Protein AF-E4ND07-F1 (afdb_monomer_lite)

Radius of gyration: 33.07 Å; chains: 1; bounding box: 70×29×107 Å

pLDDT: mean 72.27, std 13.24, range [38.12, 96.62]

InterPro domains:
  IPR053842 Mobilization protein NikA-like [PF21983] (24-100)

Organism: Kitasatospora setae (strain ATCC 33774 / DSM 43861 / JCM 3304 / KCC A-0304 / NBRC 14216 / KM-6054) (NCBI:txid452652)

Structure (mmCIF, N/CA/C/O backbone):
data_AF-E4ND07-F1
#
_entry.id   AF-E4ND07-F1
#
loop_
_atom_site.group_PDB
_atom_site.id
_atom_site.type_symbol
_atom_site.label_atom_id
_atom_site.label_alt_id
_atom_site.label_comp_id
_atom_site.label_asym_id
_atom_site.label_entity_id
_atom_site.label_seq_id
_atom_site.pdbx_PDB_ins_code
_atom_site.Cartn_x
_atom_site.Cartn_y
_atom_site.Cartn_z
_atom_site.occupancy
_atom_site.B_iso_or_equiv
_atom_site.auth_seq_id
_atom_site.auth_comp_id
_atom_site.auth_asym_id
_atom_site.auth_atom_id
_atom_site.pdbx_PDB_model_num
ATOM 1 N N . MET A 1 1 ? 18.228 -0.053 -67.750 1.00 49.38 1 MET A N 1
ATOM 2 C CA . MET A 1 1 ? 18.232 -0.307 -66.294 1.00 49.38 1 MET A CA 1
ATOM 3 C C . MET A 1 1 ? 19.691 -0.466 -65.857 1.00 49.38 1 MET A C 1
ATOM 5 O O . MET A 1 1 ? 20.204 -1.567 -65.859 1.00 49.38 1 MET A O 1
ATOM 9 N N . ARG A 1 2 ? 20.550 0.559 -65.937 1.00 48.88 2 ARG A N 1
ATOM 10 C CA . ARG A 1 2 ? 20.706 1.829 -65.188 1.00 48.88 2 ARG A CA 1
ATOM 11 C C . ARG A 1 2 ? 21.209 1.635 -63.746 1.00 48.88 2 ARG A C 1
ATOM 13 O O . ARG A 1 2 ? 20.445 1.739 -62.806 1.00 48.88 2 ARG A O 1
ATOM 20 N N . ALA A 1 3 ? 22.516 1.363 -63.655 1.00 51.31 3 ALA A N 1
ATOM 21 C CA . ALA A 1 3 ? 23.553 1.658 -62.644 1.00 51.31 3 ALA A CA 1
ATOM 22 C C . ALA A 1 3 ? 23.215 1.978 -61.165 1.00 51.31 3 ALA A C 1
ATOM 24 O O . ALA A 1 3 ? 24.025 1.664 -60.293 1.00 51.31 3 ALA A O 1
ATOM 25 N N . THR A 1 4 ? 22.079 2.592 -60.846 1.00 54.50 4 THR A N 1
ATOM 26 C CA . THR A 1 4 ? 21.691 2.997 -59.487 1.00 54.50 4 THR A CA 1
ATOM 27 C C . THR A 1 4 ? 21.342 1.811 -58.586 1.00 54.50 4 THR A C 1
ATOM 29 O O . THR A 1 4 ? 21.680 1.833 -57.404 1.00 54.50 4 THR A O 1
ATOM 32 N N . GLU A 1 5 ? 20.765 0.737 -59.131 1.00 52.94 5 GLU A N 1
ATOM 33 C CA . GLU A 1 5 ? 20.447 -0.483 -58.364 1.00 52.94 5 GLU A CA 1
ATOM 34 C C . GLU A 1 5 ? 21.709 -1.247 -57.925 1.00 52.94 5 GLU A C 1
ATOM 36 O O . GLU A 1 5 ? 21.806 -1.713 -56.790 1.00 52.94 5 GLU A O 1
ATOM 41 N N . ILE A 1 6 ? 22.738 -1.285 -58.778 1.00 54.84 6 ILE A N 1
ATOM 42 C CA . ILE A 1 6 ? 24.031 -1.921 -58.466 1.00 54.84 6 ILE A CA 1
ATOM 43 C C . ILE A 1 6 ? 24.805 -1.103 -57.416 1.00 54.84 6 ILE A C 1
ATOM 45 O O . ILE A 1 6 ? 25.513 -1.663 -56.575 1.00 54.84 6 ILE A O 1
ATOM 49 N N . ALA A 1 7 ? 24.660 0.227 -57.426 1.00 54.62 7 ALA A N 1
ATOM 50 C CA . ALA A 1 7 ? 25.298 1.108 -56.450 1.00 54.62 7 ALA A CA 1
ATOM 51 C C . ALA A 1 7 ? 24.708 0.948 -55.035 1.00 54.62 7 ALA A C 1
ATOM 53 O O . ALA A 1 7 ? 25.454 1.001 -54.053 1.00 54.62 7 ALA A O 1
ATOM 54 N N . ALA A 1 8 ? 23.400 0.690 -54.921 1.00 56.03 8 ALA A N 1
ATOM 55 C CA . ALA A 1 8 ? 22.744 0.424 -53.641 1.00 56.03 8 ALA A CA 1
ATOM 56 C C . ALA A 1 8 ? 23.228 -0.893 -53.001 1.00 56.03 8 ALA A C 1
ATOM 58 O O . ALA A 1 8 ? 23.481 -0.931 -51.797 1.00 56.03 8 ALA A O 1
ATOM 59 N N . LEU A 1 9 ? 23.473 -1.930 -53.812 1.00 57.38 9 LEU A N 1
ATOM 60 C CA . LEU A 1 9 ? 24.013 -3.226 -53.369 1.00 57.38 9 LEU A CA 1
ATOM 61 C C . LEU A 1 9 ? 25.477 -3.163 -52.888 1.00 57.38 9 LEU A C 1
ATOM 63 O O . LEU A 1 9 ? 25.943 -4.069 -52.200 1.00 57.38 9 LEU A O 1
ATOM 67 N N . ARG A 1 10 ? 26.221 -2.100 -53.224 1.00 57.44 10 ARG A N 1
ATOM 68 C CA . ARG A 1 10 ? 27.650 -1.940 -52.889 1.00 57.44 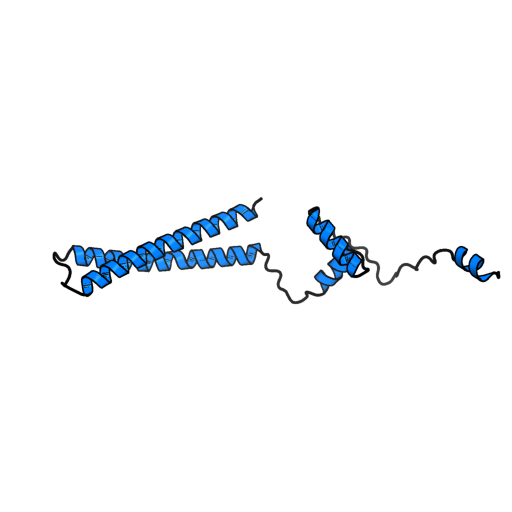10 ARG A CA 1
ATOM 69 C C . ARG A 1 10 ? 27.938 -0.991 -51.731 1.00 57.44 10 ARG A C 1
ATOM 71 O O . ARG A 1 10 ? 29.110 -0.812 -51.382 1.00 57.44 10 ARG A O 1
ATOM 78 N N . ARG A 1 11 ? 26.925 -0.374 -51.112 1.00 58.94 11 ARG A N 1
ATOM 79 C CA . ARG A 1 11 ? 27.158 0.530 -49.979 1.00 58.94 11 ARG A CA 1
ATOM 80 C C . ARG A 1 11 ? 27.559 -0.290 -48.754 1.00 58.94 11 ARG A C 1
ATOM 82 O O . ARG A 1 11 ? 26.719 -0.711 -47.965 1.00 58.94 11 ARG A O 1
ATOM 89 N N . LYS A 1 12 ? 28.869 -0.516 -48.606 1.00 63.28 12 LYS A N 1
ATOM 90 C CA . LYS A 1 12 ? 29.458 -1.128 -47.411 1.00 63.28 12 LYS A CA 1
ATOM 91 C C . LYS A 1 12 ? 28.889 -0.421 -46.175 1.00 63.28 12 LYS A C 1
ATOM 93 O O . LYS A 1 12 ? 28.888 0.816 -46.158 1.00 63.28 12 LYS A O 1
ATOM 98 N N . PRO A 1 13 ? 28.416 -1.159 -45.156 1.00 65.81 13 PRO A N 1
ATOM 99 C CA . PRO A 1 13 ? 27.946 -0.561 -43.917 1.00 65.81 13 PRO A CA 1
ATOM 100 C C . PRO A 1 13 ? 29.022 0.387 -43.381 1.00 65.81 13 PRO A C 1
ATOM 102 O O . PRO A 1 13 ? 30.126 -0.041 -43.038 1.00 65.81 13 PRO A O 1
ATOM 105 N N . LYS A 1 14 ? 28.741 1.697 -43.360 1.00 69.50 14 LYS A N 1
ATOM 106 C CA . LYS A 1 14 ? 29.674 2.677 -42.801 1.00 69.50 14 LYS A CA 1
ATOM 107 C C . LYS A 1 14 ? 29.689 2.454 -41.297 1.00 69.50 14 LYS A C 1
ATOM 109 O O . LYS A 1 14 ? 28.730 2.795 -40.605 1.00 69.50 14 LYS A O 1
ATOM 114 N N . ARG A 1 15 ? 30.766 1.847 -40.799 1.00 62.56 15 ARG A N 1
ATOM 115 C CA . ARG A 1 15 ? 30.990 1.661 -39.367 1.00 62.56 15 ARG A CA 1
ATOM 116 C C . ARG A 1 15 ? 30.959 3.046 -38.722 1.00 62.56 15 ARG A C 1
ATOM 118 O O . ARG A 1 15 ? 31.786 3.895 -39.050 1.00 62.56 15 ARG A O 1
ATOM 125 N N . ARG A 1 16 ? 29.958 3.305 -37.875 1.00 71.06 16 ARG A N 1
ATOM 126 C CA . ARG A 1 16 ? 29.892 4.555 -37.113 1.00 71.06 16 ARG A CA 1
ATOM 127 C C . ARG A 1 16 ? 31.155 4.628 -36.261 1.00 71.06 16 ARG A C 1
ATOM 129 O O . ARG A 1 16 ? 31.494 3.653 -35.588 1.00 71.06 16 ARG A O 1
ATOM 136 N N . GLN A 1 17 ? 31.874 5.742 -36.352 1.00 69.88 17 GLN A N 1
ATOM 137 C CA . GLN A 1 17 ? 33.026 5.986 -35.498 1.00 69.88 17 GLN A CA 1
ATOM 138 C C . GLN A 1 17 ? 32.534 5.979 -34.051 1.00 69.88 17 GLN A C 1
ATOM 140 O O . GLN A 1 17 ? 31.498 6.571 -33.744 1.00 69.88 17 GLN A O 1
ATOM 145 N N . ARG A 1 18 ? 33.217 5.222 -33.192 1.00 70.06 18 ARG A N 1
ATOM 146 C CA . ARG A 1 18 ? 32.873 5.155 -31.773 1.00 70.06 18 ARG A CA 1
ATOM 147 C C . ARG A 1 18 ? 33.082 6.547 -31.186 1.00 70.06 18 ARG A C 1
ATOM 149 O O . ARG A 1 18 ? 34.146 7.126 -31.389 1.00 70.06 18 ARG A O 1
ATOM 156 N N . ASP A 1 19 ? 32.071 7.060 -30.495 1.00 76.81 19 ASP A N 1
ATOM 157 C CA . ASP A 1 19 ? 32.174 8.337 -29.799 1.00 76.81 19 ASP A CA 1
ATOM 158 C C . ASP A 1 19 ? 33.193 8.187 -28.661 1.00 76.81 19 ASP A C 1
ATOM 160 O O . ASP A 1 19 ? 32.956 7.467 -27.688 1.00 76.81 19 ASP A O 1
ATOM 164 N N . ALA A 1 20 ? 34.369 8.786 -28.850 1.00 70.38 20 ALA A N 1
ATOM 165 C CA . ALA A 1 20 ? 35.460 8.736 -27.887 1.00 70.38 20 ALA A CA 1
ATOM 166 C C . ALA A 1 20 ? 35.180 9.620 -26.662 1.00 70.38 20 ALA A C 1
ATOM 168 O O . ALA A 1 20 ? 35.730 9.351 -25.598 1.00 70.38 20 ALA A O 1
ATOM 169 N N . ALA A 1 21 ? 34.307 10.627 -26.796 1.00 72.25 21 ALA A N 1
ATOM 170 C CA . ALA A 1 21 ? 33.925 11.509 -25.699 1.00 72.25 21 ALA A CA 1
ATOM 171 C C . ALA A 1 21 ? 32.872 10.863 -24.778 1.00 72.25 21 ALA A C 1
ATOM 173 O O . ALA A 1 21 ? 32.889 11.101 -23.577 1.00 72.25 21 ALA A O 1
ATOM 174 N N . ASN A 1 22 ? 32.004 9.991 -25.312 1.00 70.69 22 ASN A N 1
ATOM 175 C CA . ASN A 1 22 ? 30.940 9.312 -24.554 1.00 70.69 22 ASN A CA 1
ATOM 176 C C . ASN A 1 22 ? 31.103 7.785 -24.527 1.00 70.69 22 ASN A C 1
ATOM 178 O O . ASN A 1 22 ? 30.233 7.015 -24.956 1.00 70.69 22 ASN A O 1
ATOM 182 N N . LEU A 1 23 ? 32.235 7.319 -24.003 1.00 76.38 23 LEU A N 1
ATOM 183 C CA . LEU A 1 23 ? 32.496 5.893 -23.841 1.00 76.38 23 LEU A CA 1
ATOM 184 C C . LEU A 1 23 ? 31.635 5.290 -22.715 1.00 76.38 23 LEU A C 1
ATOM 186 O O . LEU A 1 23 ? 31.942 5.406 -21.532 1.00 76.38 23 LEU A O 1
ATOM 190 N N . LYS A 1 24 ? 30.568 4.573 -23.089 1.00 77.31 24 LYS A N 1
ATOM 191 C CA . LYS A 1 24 ? 29.738 3.778 -22.163 1.00 77.31 24 LYS A CA 1
ATOM 192 C C . LYS A 1 24 ? 30.466 2.498 -21.729 1.00 77.31 24 LYS A C 1
ATOM 194 O O . LYS A 1 24 ? 30.230 1.432 -22.293 1.00 77.31 24 LYS A O 1
ATOM 199 N N . ASN A 1 25 ? 31.383 2.620 -20.768 1.00 84.81 25 ASN A N 1
ATOM 200 C CA . ASN A 1 25 ? 32.232 1.513 -20.301 1.00 84.81 25 ASN A CA 1
ATOM 201 C C . ASN A 1 25 ? 31.719 0.835 -19.018 1.00 84.81 25 ASN A C 1
ATOM 203 O O . ASN A 1 25 ? 32.098 -0.301 -18.740 1.00 84.81 25 ASN A O 1
ATOM 207 N N . ALA A 1 26 ? 30.855 1.501 -18.248 1.00 83.50 26 ALA A N 1
ATOM 208 C CA . ALA A 1 26 ? 30.230 0.909 -17.070 1.00 83.50 26 ALA A CA 1
ATOM 209 C C . ALA A 1 26 ? 29.153 -0.107 -17.487 1.00 83.50 26 ALA A C 1
ATOM 211 O O . ALA A 1 26 ? 28.303 0.185 -18.333 1.00 83.50 26 ALA A O 1
ATOM 212 N N . LYS A 1 27 ? 29.189 -1.305 -16.892 1.00 87.25 27 LYS A N 1
ATOM 213 C CA . LYS A 1 27 ? 28.232 -2.385 -17.158 1.00 87.25 27 LYS A CA 1
ATOM 214 C C . LYS A 1 27 ? 27.358 -2.621 -15.931 1.00 87.25 27 LYS A C 1
ATOM 216 O O . LYS A 1 27 ? 27.869 -2.946 -14.867 1.00 87.25 27 LYS A O 1
ATOM 221 N N . ILE A 1 28 ? 26.045 -2.549 -16.124 1.00 85.94 28 ILE A N 1
ATOM 222 C CA . ILE A 1 28 ? 25.033 -2.925 -15.132 1.00 85.94 28 ILE A CA 1
ATOM 223 C C . ILE A 1 28 ? 24.321 -4.174 -15.657 1.00 85.94 28 ILE A C 1
ATOM 225 O O . ILE A 1 28 ? 23.965 -4.232 -16.835 1.00 85.94 28 ILE A O 1
ATOM 229 N N . THR A 1 29 ? 24.159 -5.195 -14.813 1.00 89.69 29 THR A N 1
ATOM 230 C CA . THR A 1 29 ? 23.495 -6.458 -15.178 1.00 89.69 29 THR A CA 1
ATOM 231 C C . THR A 1 29 ? 22.304 -6.684 -14.258 1.00 89.69 29 THR A C 1
ATOM 233 O O . THR A 1 29 ? 22.445 -6.567 -13.048 1.00 89.69 29 THR A O 1
ATOM 236 N N . VAL A 1 30 ? 21.152 -7.028 -14.833 1.00 88.44 30 VAL A N 1
ATOM 237 C CA . VAL A 1 30 ? 19.903 -7.319 -14.114 1.00 88.44 30 VAL A CA 1
ATOM 238 C C . VAL A 1 30 ? 19.305 -8.599 -14.695 1.00 88.44 30 VAL A C 1
ATOM 240 O O . VAL A 1 30 ? 19.487 -8.881 -15.884 1.00 88.44 30 VAL A O 1
ATOM 243 N N . ARG A 1 31 ? 18.630 -9.392 -13.859 1.00 91.81 31 ARG A N 1
ATOM 244 C CA . ARG A 1 31 ? 17.888 -10.586 -14.277 1.00 91.81 31 ARG A CA 1
ATOM 245 C C . ARG A 1 31 ? 16.394 -10.290 -14.235 1.00 91.81 31 ARG A C 1
ATOM 247 O O . ARG A 1 31 ? 15.937 -9.624 -13.319 1.00 91.81 31 ARG A O 1
ATOM 254 N N . PHE A 1 32 ? 15.682 -10.810 -15.224 1.00 91.81 32 PHE A N 1
ATOM 255 C CA . PHE A 1 32 ? 14.234 -10.708 -15.357 1.00 91.81 32 PHE A CA 1
ATOM 256 C C . PHE A 1 32 ? 13.668 -12.111 -15.501 1.00 91.81 32 PHE A C 1
ATOM 258 O O . PHE A 1 32 ? 14.349 -13.001 -16.032 1.00 91.81 32 PHE A O 1
ATOM 265 N N . ASN A 1 33 ? 12.431 -12.301 -15.064 1.00 93.75 33 ASN A N 1
ATOM 266 C CA . ASN A 1 33 ? 11.705 -13.517 -15.398 1.00 93.75 33 ASN A CA 1
ATOM 267 C C . ASN A 1 33 ? 11.341 -13.529 -16.912 1.00 93.75 33 ASN A C 1
ATOM 269 O O . ASN A 1 33 ? 11.530 -12.525 -17.616 1.00 93.75 33 ASN A O 1
ATOM 273 N N . PRO A 1 34 ? 10.884 -14.668 -17.465 1.00 93.12 34 PRO A N 1
ATOM 274 C CA . PRO A 1 34 ? 10.601 -14.785 -18.896 1.00 93.12 34 PRO A CA 1
ATOM 275 C C . PRO A 1 34 ? 9.543 -13.794 -19.400 1.00 93.12 34 PRO A C 1
ATOM 277 O O . PRO A 1 34 ? 9.715 -13.228 -20.485 1.00 93.12 34 PRO A O 1
ATOM 280 N N . ASP A 1 35 ? 8.505 -13.551 -18.601 1.00 92.00 35 ASP A N 1
ATOM 281 C CA . ASP A 1 35 ? 7.368 -12.701 -18.960 1.00 92.00 35 ASP A CA 1
ATOM 282 C C . ASP A 1 35 ? 7.762 -11.220 -18.973 1.00 92.00 35 ASP A C 1
ATOM 284 O O . ASP A 1 35 ? 7.540 -10.519 -19.961 1.00 92.00 35 ASP A O 1
ATOM 288 N N . GLU A 1 36 ? 8.473 -10.756 -17.945 1.00 91.38 36 GLU A N 1
ATOM 289 C CA . GLU A 1 36 ? 9.068 -9.418 -17.878 1.00 91.38 36 GLU A CA 1
ATOM 290 C C . GLU A 1 36 ? 10.016 -9.176 -19.051 1.00 91.38 36 GLU A C 1
ATOM 292 O O . GLU A 1 36 ? 10.006 -8.112 -19.677 1.00 91.38 36 GLU A O 1
ATOM 297 N N . ALA A 1 37 ? 10.833 -10.175 -19.390 1.00 92.94 37 ALA A N 1
ATOM 298 C CA . ALA A 1 37 ? 11.745 -10.073 -20.515 1.00 92.94 37 ALA A CA 1
ATOM 299 C C . ALA A 1 37 ? 10.992 -9.998 -21.856 1.00 92.94 37 ALA A C 1
ATOM 301 O O . ALA A 1 37 ? 11.451 -9.313 -22.775 1.00 92.94 37 ALA A O 1
ATOM 302 N N . ALA A 1 38 ? 9.865 -10.697 -22.009 1.00 94.88 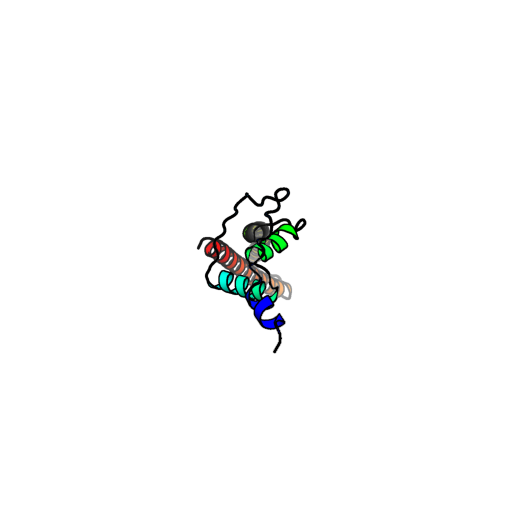38 ALA A N 1
ATOM 303 C CA . ALA A 1 38 ? 9.018 -10.613 -23.199 1.00 94.88 38 ALA A CA 1
ATOM 304 C C . ALA A 1 38 ? 8.347 -9.236 -23.310 1.00 94.88 38 ALA A C 1
ATOM 306 O O . ALA A 1 38 ? 8.400 -8.603 -24.367 1.00 94.88 38 ALA A O 1
ATOM 307 N N . ASP A 1 39 ? 7.814 -8.730 -22.204 1.00 95.19 39 ASP A N 1
ATOM 308 C CA . ASP A 1 39 ? 7.187 -7.416 -22.108 1.00 95.19 39 ASP A CA 1
ATOM 309 C C . ASP A 1 39 ? 8.157 -6.276 -22.423 1.00 95.19 39 ASP A C 1
ATOM 311 O O . ASP A 1 39 ? 7.843 -5.375 -23.207 1.00 95.19 39 ASP A O 1
ATOM 315 N N . LEU A 1 40 ? 9.367 -6.328 -21.863 1.00 94.12 40 LEU A N 1
ATOM 316 C CA . LEU A 1 40 ? 10.416 -5.352 -22.142 1.00 94.12 40 LEU A CA 1
ATOM 317 C C . LEU A 1 40 ? 10.820 -5.359 -23.618 1.00 94.12 40 LEU A C 1
ATOM 319 O O . LEU A 1 40 ? 11.014 -4.292 -24.202 1.00 94.12 40 LEU A O 1
ATOM 323 N N . ARG A 1 41 ? 10.924 -6.540 -24.239 1.00 96.25 41 ARG A N 1
ATOM 324 C CA . ARG A 1 41 ? 11.217 -6.657 -25.676 1.00 96.25 41 ARG A CA 1
ATOM 325 C C . ARG A 1 41 ? 10.086 -6.103 -26.531 1.00 96.25 41 ARG A C 1
ATOM 327 O O . ARG A 1 41 ? 10.377 -5.371 -27.473 1.00 96.25 41 ARG A O 1
ATOM 334 N N . ARG A 1 42 ? 8.829 -6.405 -26.192 1.00 96.62 42 ARG A N 1
ATOM 335 C CA . ARG A 1 42 ? 7.648 -5.884 -26.893 1.00 96.62 42 ARG A CA 1
ATOM 336 C C . ARG A 1 42 ? 7.639 -4.356 -26.875 1.00 96.62 42 ARG A C 1
ATOM 338 O O . ARG A 1 42 ? 7.667 -3.741 -27.935 1.00 96.62 42 ARG A O 1
ATOM 345 N N . ARG A 1 43 ? 7.733 -3.752 -25.686 1.00 93.81 43 ARG A N 1
ATOM 346 C CA . ARG A 1 43 ? 7.749 -2.287 -25.507 1.00 93.81 43 ARG A CA 1
ATOM 347 C C . ARG A 1 43 ? 8.932 -1.622 -26.207 1.00 93.81 43 ARG A C 1
ATOM 349 O O . ARG A 1 43 ? 8.794 -0.564 -26.811 1.00 93.81 43 ARG A O 1
ATOM 356 N N . ALA A 1 44 ? 10.115 -2.230 -26.131 1.00 93.19 44 ALA A N 1
ATOM 357 C CA . ALA A 1 44 ? 11.291 -1.718 -26.828 1.00 93.19 44 ALA A CA 1
ATOM 358 C C . ALA A 1 44 ? 11.106 -1.765 -28.357 1.00 93.19 44 ALA A C 1
ATOM 360 O O . ALA A 1 44 ? 11.484 -0.816 -29.044 1.00 93.19 44 ALA A O 1
ATOM 361 N N . GLY A 1 45 ? 10.470 -2.826 -28.870 1.00 92.31 45 GLY A N 1
ATOM 362 C CA . GLY A 1 45 ? 10.093 -2.971 -30.275 1.00 92.31 45 GLY A CA 1
ATOM 363 C C . GLY A 1 45 ? 9.089 -1.916 -30.739 1.00 92.31 45 GLY A C 1
ATOM 364 O O . GLY A 1 45 ? 9.333 -1.272 -31.754 1.00 92.31 45 GLY A O 1
ATOM 365 N N . GLU A 1 46 ? 8.025 -1.678 -29.967 1.00 92.12 46 GLU A N 1
ATOM 366 C CA . GLU A 1 46 ? 7.028 -0.622 -30.227 1.00 92.12 46 GLU A CA 1
ATOM 367 C C . GLU A 1 46 ? 7.672 0.769 -30.332 1.00 92.12 46 GLU A C 1
ATOM 369 O O . GLU A 1 46 ? 7.282 1.584 -31.163 1.00 92.12 46 GLU A O 1
ATOM 374 N N . LEU A 1 47 ? 8.702 1.027 -29.520 1.00 89.12 47 LEU A N 1
ATOM 375 C CA . LEU A 1 47 ? 9.420 2.301 -29.480 1.00 89.12 47 LEU A CA 1
ATOM 376 C C . LEU A 1 47 ? 10.609 2.380 -30.455 1.00 89.12 47 LEU A C 1
ATOM 378 O O . LEU A 1 47 ? 11.245 3.430 -30.552 1.00 89.12 47 LEU A O 1
ATOM 382 N N . GLY A 1 48 ? 10.952 1.294 -31.156 1.00 91.44 48 GLY A N 1
ATOM 383 C CA . GLY A 1 48 ? 12.104 1.245 -32.065 1.00 91.44 48 GLY A CA 1
ATOM 384 C C . GLY A 1 48 ? 13.463 1.421 -31.369 1.00 91.44 48 GLY A C 1
ATOM 385 O O . GLY A 1 48 ? 14.419 1.914 -31.972 1.00 91.44 48 GLY A O 1
ATOM 386 N N . VAL A 1 49 ? 13.567 1.054 -30.089 1.00 91.19 49 VAL A N 1
ATOM 387 C CA . VAL A 1 49 ? 14.781 1.211 -29.268 1.00 91.19 49 VAL A CA 1
ATOM 388 C C . VAL A 1 49 ? 15.259 -0.136 -28.734 1.00 91.19 49 VAL A C 1
ATOM 390 O O . VAL A 1 49 ? 14.529 -1.119 -28.728 1.00 91.19 49 VAL A O 1
ATOM 393 N N . SER A 1 50 ? 16.505 -0.211 -28.259 1.00 93.56 50 SER A N 1
ATOM 394 C CA . SER A 1 50 ? 16.959 -1.408 -27.545 1.00 93.56 50 SER A CA 1
ATOM 395 C C . SER A 1 50 ? 16.363 -1.465 -26.137 1.00 93.56 50 SER A C 1
ATOM 397 O O . SER A 1 50 ? 16.121 -0.428 -25.516 1.00 93.56 50 SER A O 1
ATOM 399 N N . VAL A 1 51 ? 16.207 -2.676 -25.594 1.00 91.19 51 VAL A N 1
ATOM 400 C CA . VAL A 1 51 ? 15.732 -2.886 -24.214 1.00 91.19 51 VAL A CA 1
ATOM 401 C C . VAL A 1 51 ? 16.591 -2.109 -23.211 1.00 91.19 51 VAL A C 1
ATOM 403 O O . VAL A 1 51 ? 16.064 -1.412 -22.352 1.00 91.19 51 VAL A O 1
ATOM 406 N N . SER A 1 52 ? 17.917 -2.131 -23.368 1.00 90.19 52 SER A N 1
ATOM 407 C CA . SER A 1 52 ? 18.827 -1.365 -22.508 1.00 90.19 52 SER A CA 1
ATOM 408 C C . SER A 1 52 ? 18.609 0.146 -22.611 1.00 90.19 52 SER A C 1
ATOM 410 O O . SER A 1 52 ? 18.714 0.845 -21.610 1.00 90.19 52 SER A O 1
ATOM 412 N N . ALA A 1 53 ? 18.297 0.667 -23.803 1.00 86.94 53 ALA A N 1
ATOM 413 C CA . ALA A 1 53 ? 18.023 2.089 -23.991 1.00 86.94 53 ALA A CA 1
ATOM 414 C C . ALA A 1 53 ? 16.653 2.504 -23.437 1.00 86.94 53 ALA A C 1
ATOM 416 O O . ALA A 1 53 ? 16.509 3.648 -23.017 1.00 86.94 53 ALA A O 1
ATOM 417 N N . LEU A 1 54 ? 15.666 1.603 -23.446 1.00 90.69 54 LEU A N 1
ATOM 418 C CA . LEU A 1 54 ? 14.374 1.803 -22.791 1.00 90.69 54 LEU A CA 1
ATOM 419 C C . LEU A 1 54 ? 14.547 1.880 -21.270 1.00 90.69 54 LEU A C 1
ATOM 421 O O . LEU A 1 54 ? 14.100 2.844 -20.657 1.00 90.69 54 LEU A O 1
ATOM 425 N N . ILE A 1 55 ? 15.238 0.894 -20.688 1.00 90.88 55 ILE A N 1
ATOM 426 C CA . ILE A 1 55 ? 15.500 0.828 -19.244 1.00 90.88 55 ILE A CA 1
ATOM 427 C C . ILE A 1 55 ? 16.285 2.059 -18.796 1.00 90.88 55 ILE A C 1
ATOM 429 O O . ILE A 1 55 ? 15.861 2.737 -17.870 1.00 90.88 55 ILE A O 1
ATOM 433 N N . ALA A 1 56 ? 17.381 2.394 -19.485 1.00 86.94 56 ALA A N 1
ATOM 434 C CA . ALA A 1 56 ? 18.193 3.555 -19.136 1.00 86.94 56 ALA A CA 1
ATOM 435 C C . ALA A 1 56 ? 17.403 4.866 -19.229 1.00 86.94 56 ALA A C 1
ATOM 437 O O . ALA A 1 56 ? 17.547 5.717 -18.365 1.00 86.94 56 ALA A O 1
ATOM 438 N N . ARG A 1 57 ? 16.549 5.033 -20.248 1.00 86.25 57 ARG A N 1
ATOM 439 C CA . ARG A 1 57 ? 15.713 6.235 -20.365 1.00 86.25 57 ARG A CA 1
ATOM 440 C C . ARG A 1 57 ? 14.695 6.354 -19.247 1.00 86.25 57 ARG A C 1
ATOM 442 O O . ARG A 1 57 ? 14.503 7.454 -18.766 1.00 86.25 57 ARG A O 1
ATOM 449 N N . LYS A 1 58 ? 14.048 5.254 -18.856 1.00 85.25 58 LYS A N 1
ATOM 450 C CA . LYS A 1 58 ? 13.102 5.279 -17.737 1.00 85.25 58 LYS A CA 1
ATOM 451 C C . LYS A 1 58 ? 13.812 5.532 -16.409 1.00 85.25 58 LYS A C 1
ATOM 453 O O . LYS A 1 58 ? 13.429 6.438 -15.692 1.00 85.25 58 LYS A O 1
ATOM 458 N N . ALA A 1 59 ? 14.882 4.789 -16.138 1.00 83.44 59 ALA A N 1
ATOM 459 C CA . ALA A 1 59 ? 15.625 4.886 -14.884 1.00 83.44 59 ALA A CA 1
ATOM 460 C C . ALA A 1 59 ? 16.314 6.244 -14.679 1.00 83.44 59 ALA A C 1
ATOM 462 O O . ALA A 1 59 ? 16.510 6.648 -13.545 1.00 83.44 59 ALA A O 1
ATOM 463 N N . LEU A 1 60 ? 16.698 6.931 -15.760 1.00 81.31 60 LEU A N 1
ATOM 464 C CA . LEU A 1 60 ? 17.322 8.258 -15.701 1.00 81.31 60 LEU A CA 1
ATOM 465 C C . LEU A 1 60 ? 16.323 9.409 -15.914 1.00 81.31 60 LEU A C 1
ATOM 467 O O . LEU A 1 60 ? 16.736 10.561 -15.932 1.00 81.31 60 LEU A O 1
ATOM 471 N N . ALA A 1 61 ? 15.042 9.114 -16.158 1.00 75.56 61 ALA A N 1
ATOM 472 C CA . ALA A 1 61 ? 13.990 10.131 -16.237 1.00 75.56 61 ALA A CA 1
ATOM 473 C C . ALA A 1 61 ? 13.306 10.361 -14.880 1.00 75.56 61 ALA A C 1
ATOM 475 O O . ALA A 1 61 ? 12.803 11.455 -14.645 1.00 75.56 61 ALA A O 1
ATOM 476 N N . ASP A 1 62 ? 13.311 9.357 -13.999 1.00 56.97 62 ASP A N 1
ATOM 477 C CA . ASP A 1 62 ? 12.820 9.451 -12.620 1.00 56.97 62 ASP A CA 1
ATOM 478 C C . ASP A 1 62 ? 13.921 9.990 -11.688 1.00 56.97 62 ASP A C 1
ATOM 480 O O . ASP A 1 62 ? 14.494 9.254 -10.890 1.00 56.97 62 ASP A O 1
A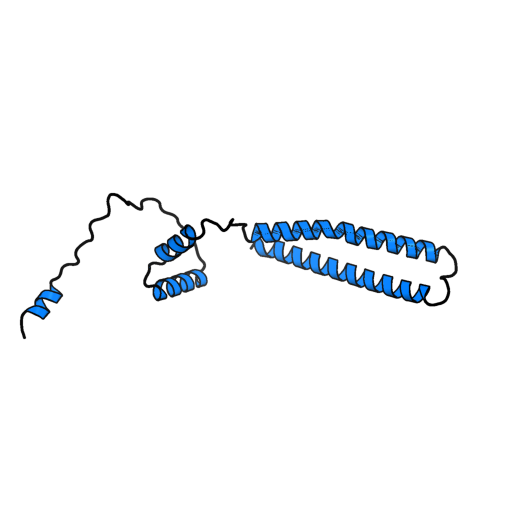TOM 484 N N . GLU A 1 63 ? 14.246 11.281 -11.784 1.00 54.56 63 GLU A N 1
ATOM 485 C CA . GLU A 1 63 ? 15.117 11.942 -10.789 1.00 54.56 63 GLU A CA 1
ATOM 486 C C . GLU A 1 63 ? 14.363 12.283 -9.481 1.00 54.56 63 GLU A C 1
ATOM 488 O O . GLU A 1 63 ? 15.003 12.529 -8.465 1.00 54.56 63 GLU A O 1
ATOM 493 N N . ASP A 1 64 ? 13.022 12.223 -9.458 1.00 51.59 64 ASP A N 1
ATOM 494 C CA . ASP A 1 64 ? 12.208 12.687 -8.315 1.00 51.59 64 ASP A CA 1
ATOM 495 C C . ASP A 1 64 ? 11.421 11.601 -7.562 1.00 51.59 64 ASP A C 1
ATOM 497 O O . ASP A 1 64 ? 10.855 11.870 -6.498 1.00 51.59 64 ASP A O 1
ATOM 501 N N . SER A 1 65 ? 11.363 10.356 -8.043 1.00 48.34 65 SER A N 1
ATOM 502 C CA . SER A 1 65 ? 10.663 9.312 -7.289 1.00 48.34 65 SER A CA 1
ATOM 503 C C . SER A 1 65 ? 11.629 8.659 -6.309 1.00 48.34 65 SER A C 1
ATOM 505 O O . SER A 1 65 ? 12.352 7.721 -6.658 1.00 48.34 65 SER A O 1
ATOM 507 N N . ALA A 1 66 ? 11.626 9.153 -5.069 1.00 46.44 66 ALA A N 1
ATOM 508 C CA . ALA A 1 66 ? 12.143 8.432 -3.916 1.00 46.44 66 ALA A CA 1
ATOM 509 C C . ALA A 1 66 ? 11.690 6.971 -4.030 1.00 46.44 66 ALA A C 1
ATOM 511 O O . ALA A 1 66 ? 10.509 6.658 -3.870 1.00 46.44 66 ALA A O 1
ATOM 512 N N . THR A 1 67 ? 12.620 6.088 -4.399 1.00 49.41 67 THR A N 1
ATOM 513 C CA . THR A 1 67 ? 12.346 4.665 -4.573 1.00 49.41 67 THR A CA 1
ATOM 514 C C . THR A 1 67 ? 12.217 4.075 -3.178 1.00 49.41 67 THR A C 1
ATOM 516 O O . THR A 1 67 ? 13.131 3.442 -2.656 1.00 49.41 67 THR A O 1
ATOM 519 N N . VAL A 1 68 ? 11.086 4.340 -2.528 1.00 49.09 68 VAL A N 1
ATOM 520 C CA . VAL A 1 68 ? 10.645 3.521 -1.413 1.00 49.09 68 VAL A CA 1
ATOM 521 C C . VAL A 1 68 ? 10.395 2.165 -2.049 1.00 49.09 68 VAL A C 1
ATOM 523 O O . VAL A 1 68 ? 9.512 2.034 -2.898 1.00 49.09 68 VAL A O 1
ATOM 526 N N . SER A 1 69 ? 11.244 1.185 -1.727 1.00 51.62 69 SER A N 1
ATOM 527 C CA . SER A 1 69 ? 11.002 -0.206 -2.108 1.00 51.62 69 SER A CA 1
ATOM 528 C C . SER A 1 69 ? 9.533 -0.529 -1.828 1.00 51.62 69 SER A C 1
ATOM 530 O O . SER A 1 69 ? 8.986 -0.058 -0.827 1.00 51.62 69 SER A O 1
ATOM 532 N N . CYS A 1 70 ? 8.888 -1.319 -2.686 1.00 55.66 70 CYS A N 1
ATOM 533 C CA . CYS A 1 70 ? 7.533 -1.805 -2.420 1.00 55.66 70 CYS A CA 1
ATOM 534 C C . CYS A 1 70 ? 7.441 -2.426 -1.008 1.00 55.66 70 CYS A C 1
ATOM 536 O O . CYS A 1 70 ? 6.443 -2.236 -0.315 1.00 55.66 70 CYS A O 1
ATOM 538 N N . ASP A 1 71 ? 8.544 -3.019 -0.539 1.00 60.94 71 ASP A N 1
ATOM 539 C CA . ASP A 1 71 ? 8.699 -3.541 0.820 1.00 60.94 71 ASP A CA 1
ATOM 540 C C . ASP A 1 71 ? 8.701 -2.444 1.892 1.00 60.94 71 ASP A C 1
ATOM 542 O O . ASP A 1 71 ? 8.077 -2.607 2.926 1.00 60.94 71 ASP A O 1
ATOM 546 N N . GLY A 1 72 ? 9.310 -1.281 1.641 1.00 60.78 72 GLY A N 1
ATOM 547 C CA . GLY A 1 72 ? 9.351 -0.181 2.610 1.00 60.78 72 GLY A CA 1
ATOM 548 C C . GLY A 1 72 ? 7.985 0.471 2.848 1.00 60.78 72 GLY A C 1
ATOM 549 O O . GLY A 1 72 ? 7.676 0.853 3.973 1.00 60.78 72 GLY A O 1
ATOM 550 N N . GLN A 1 73 ? 7.141 0.570 1.813 1.00 65.44 73 GLN A N 1
ATOM 551 C CA . GLN A 1 73 ? 5.758 1.04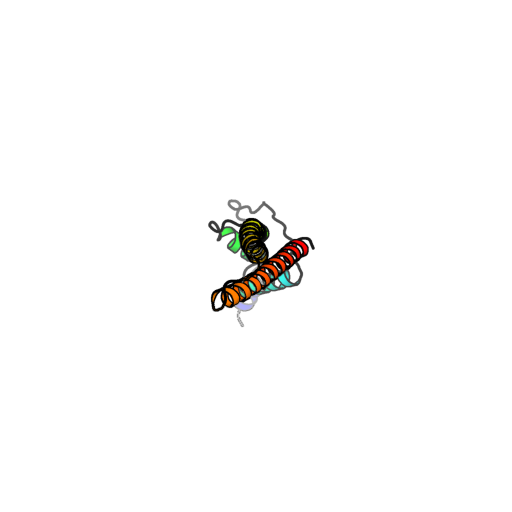2 1.980 1.00 65.44 73 GLN A CA 1
ATOM 552 C C . GLN A 1 73 ? 4.893 -0.004 2.691 1.00 65.44 73 GLN A C 1
ATOM 554 O O . GLN A 1 73 ? 4.045 0.354 3.508 1.00 65.44 73 GLN A O 1
ATOM 559 N N . LEU A 1 74 ? 5.116 -1.288 2.399 1.00 70.50 74 LEU A N 1
ATOM 560 C CA . LEU A 1 74 ? 4.415 -2.389 3.049 1.00 70.50 74 LEU A CA 1
ATOM 561 C C . LEU A 1 74 ? 4.795 -2.502 4.531 1.00 70.50 74 LEU A C 1
ATOM 563 O O . LEU A 1 74 ? 3.907 -2.602 5.374 1.00 70.50 74 LEU A O 1
ATOM 567 N N . ASP A 1 75 ? 6.083 -2.432 4.853 1.00 68.44 75 ASP A N 1
ATOM 568 C CA . ASP A 1 75 ? 6.593 -2.496 6.221 1.00 68.44 75 ASP A CA 1
ATOM 569 C C . ASP A 1 75 ? 6.110 -1.297 7.042 1.00 68.44 75 ASP A C 1
ATOM 571 O O . ASP A 1 75 ? 5.591 -1.485 8.142 1.00 68.44 75 ASP A O 1
ATOM 575 N N . ALA A 1 76 ? 6.150 -0.082 6.481 1.00 73.50 76 ALA A N 1
ATOM 576 C CA . ALA A 1 76 ? 5.604 1.106 7.137 1.00 73.50 76 ALA A CA 1
ATOM 577 C C . ALA A 1 76 ? 4.093 0.980 7.408 1.00 73.50 76 ALA A C 1
ATOM 579 O O . ALA A 1 76 ? 3.628 1.299 8.503 1.00 73.50 76 ALA A O 1
ATOM 580 N N . ALA A 1 77 ? 3.323 0.451 6.450 1.00 68.38 77 ALA A N 1
ATOM 581 C CA . ALA A 1 77 ? 1.895 0.206 6.639 1.00 68.38 77 ALA A CA 1
ATOM 582 C C . ALA A 1 77 ? 1.623 -0.877 7.702 1.00 68.38 77 ALA A C 1
ATOM 584 O O . ALA A 1 77 ? 0.658 -0.775 8.462 1.00 68.38 77 ALA A O 1
ATOM 585 N N . ILE A 1 78 ? 2.467 -1.911 7.791 1.00 76.75 78 ILE A N 1
ATOM 586 C CA . ILE A 1 78 ? 2.377 -2.951 8.826 1.00 76.75 78 ILE A CA 1
ATOM 587 C C . ILE A 1 78 ? 2.716 -2.379 10.207 1.00 76.75 78 ILE A C 1
ATOM 589 O O . ILE A 1 78 ? 2.039 -2.718 11.180 1.00 76.75 78 ILE A O 1
ATOM 593 N N . GLU A 1 79 ? 3.725 -1.515 10.308 1.00 77.44 79 GLU A N 1
ATOM 594 C CA . GLU A 1 79 ? 4.097 -0.844 11.555 1.00 77.44 79 GLU A CA 1
ATOM 595 C C . GLU A 1 79 ? 2.995 0.101 12.043 1.00 77.44 79 GLU A C 1
ATOM 597 O O . GLU A 1 79 ? 2.598 0.029 13.210 1.00 77.44 79 GLU A O 1
ATOM 602 N N . GLU A 1 80 ? 2.433 0.924 11.155 1.00 75.56 80 GLU A N 1
ATOM 603 C CA . GLU A 1 80 ? 1.315 1.817 11.479 1.00 75.56 80 GLU A CA 1
ATOM 604 C C . GLU A 1 80 ? 0.097 1.020 11.971 1.00 75.56 80 GLU A C 1
ATOM 606 O O . GLU A 1 80 ? -0.514 1.326 12.999 1.00 75.56 80 GLU A O 1
ATOM 611 N N . LEU A 1 81 ? -0.207 -0.088 11.300 1.00 75.56 81 LEU A N 1
ATOM 612 C CA . LEU A 1 81 ? -1.282 -0.985 11.693 1.00 75.56 81 LEU A CA 1
ATOM 613 C C . LEU A 1 81 ? -1.015 -1.670 13.047 1.00 75.56 81 LEU A C 1
ATOM 615 O O . LEU A 1 81 ? -1.916 -1.795 13.884 1.00 75.56 81 LEU A O 1
ATOM 619 N N . ALA A 1 82 ? 0.224 -2.099 13.292 1.00 75.62 82 ALA A N 1
ATOM 620 C CA . ALA A 1 82 ? 0.633 -2.668 14.571 1.00 75.62 82 ALA A CA 1
ATOM 621 C C . ALA A 1 82 ? 0.525 -1.640 15.709 1.00 75.62 82 ALA A C 1
ATOM 623 O O . ALA A 1 82 ? 0.158 -2.016 16.825 1.00 75.62 82 ALA A O 1
ATOM 624 N N . ALA A 1 83 ? 0.764 -0.356 15.424 1.00 77.44 83 ALA A N 1
ATOM 625 C CA . ALA A 1 83 ? 0.621 0.744 16.374 1.00 77.44 83 ALA A CA 1
ATOM 626 C C . ALA A 1 83 ? -0.847 1.063 16.726 1.00 77.44 83 ALA A C 1
ATOM 628 O O . ALA A 1 83 ? -1.137 1.462 17.858 1.00 77.44 83 ALA A O 1
ATOM 629 N N . LEU A 1 84 ? -1.797 0.831 15.812 1.00 74.00 84 LEU A N 1
ATOM 630 C CA . LEU A 1 84 ? -3.234 1.020 16.069 1.00 74.00 84 LEU A CA 1
ATOM 631 C C . LEU A 1 84 ? -3.853 -0.116 16.903 1.00 74.00 84 LEU A C 1
ATOM 633 O O . LEU A 1 84 ? -4.779 0.108 17.691 1.00 74.00 84 LEU A O 1
ATOM 637 N N . ARG A 1 85 ? -3.320 -1.339 16.801 1.00 76.12 85 ARG A N 1
ATOM 638 C CA . ARG A 1 85 ? -3.806 -2.525 17.534 1.00 76.12 85 ARG A CA 1
ATOM 639 C C . ARG A 1 85 ? -3.915 -2.338 19.064 1.00 76.12 85 ARG A C 1
ATOM 641 O O . ARG A 1 85 ? -4.958 -2.698 19.623 1.00 76.12 85 ARG A O 1
ATOM 648 N N . PRO A 1 86 ? -2.918 -1.784 19.786 1.00 72.81 86 PRO A N 1
ATOM 649 C CA . PRO A 1 86 ? -3.036 -1.553 21.226 1.00 72.81 86 PRO A CA 1
ATOM 650 C C . PRO A 1 86 ? -4.093 -0.500 21.588 1.00 72.81 86 PRO A C 1
ATOM 652 O O . PRO A 1 86 ? -4.721 -0.639 22.639 1.00 72.81 86 PRO A O 1
ATOM 655 N N . GLN A 1 87 ? -4.347 0.495 20.730 1.00 72.88 87 GLN A N 1
ATOM 656 C CA . GLN A 1 87 ? -5.377 1.516 20.972 1.00 72.88 87 GLN A CA 1
ATOM 657 C C . GLN A 1 87 ? -6.772 0.880 20.981 1.00 72.88 87 GLN A C 1
ATOM 659 O O . GLN A 1 87 ? -7.545 1.052 21.926 1.00 72.88 87 GLN A O 1
ATOM 664 N N . VAL A 1 88 ? -7.050 0.031 19.990 1.00 70.88 88 VAL A N 1
ATOM 665 C CA . VAL A 1 88 ? -8.305 -0.728 19.906 1.00 70.88 88 VAL A CA 1
ATOM 666 C C . VAL A 1 88 ? -8.445 -1.712 21.073 1.00 70.88 88 VAL A C 1
ATOM 668 O O . VAL A 1 88 ? -9.517 -1.846 21.668 1.00 70.88 88 VAL A O 1
ATOM 671 N N . ALA A 1 89 ? -7.353 -2.370 21.470 1.00 72.00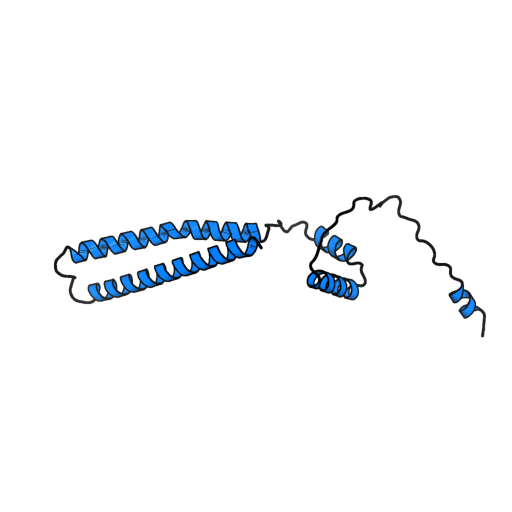 89 ALA A N 1
ATOM 672 C CA . ALA A 1 89 ? -7.354 -3.240 22.643 1.00 72.00 89 ALA A CA 1
ATOM 673 C C . ALA A 1 89 ? -7.614 -2.473 23.955 1.00 72.00 89 ALA A C 1
ATOM 675 O O . ALA A 1 89 ? -8.201 -3.039 24.881 1.00 72.00 89 ALA A O 1
ATOM 676 N N . GLY A 1 90 ? -7.186 -1.211 24.047 1.00 71.75 90 GLY A N 1
ATOM 677 C CA . GLY A 1 90 ? -7.482 -0.311 25.163 1.00 71.75 90 GLY A CA 1
ATOM 678 C C . GLY A 1 90 ? -8.971 0.018 25.256 1.00 71.75 90 GLY A C 1
ATOM 679 O O . GLY A 1 90 ? -9.571 -0.159 26.315 1.00 71.75 90 GLY A O 1
ATOM 680 N N . ILE A 1 91 ? -9.594 0.373 24.128 1.00 73.50 91 ILE A N 1
ATOM 681 C CA . ILE A 1 91 ? -11.046 0.611 24.040 1.00 73.50 91 ILE A CA 1
ATOM 682 C C . ILE A 1 91 ? -11.821 -0.633 24.498 1.00 73.50 91 ILE A C 1
ATOM 684 O O . ILE A 1 91 ? -12.711 -0.542 25.344 1.00 73.50 91 ILE A O 1
ATOM 688 N N . GLY A 1 92 ? -11.428 -1.818 24.019 1.00 69.75 92 GLY A N 1
ATOM 689 C CA . GLY A 1 92 ? -12.067 -3.071 24.421 1.00 69.75 92 GLY A CA 1
ATOM 690 C C . GLY A 1 92 ? -11.927 -3.392 25.911 1.00 69.75 92 GLY A C 1
ATOM 691 O O . GLY A 1 92 ? -12.859 -3.923 26.512 1.00 69.75 92 GLY A O 1
ATOM 692 N N . ARG A 1 93 ? -10.791 -3.053 26.536 1.00 74.19 93 ARG A N 1
ATOM 693 C CA . ARG A 1 93 ? -10.604 -3.221 27.987 1.00 74.19 93 ARG A CA 1
ATOM 694 C C . ARG A 1 93 ? -11.509 -2.295 28.790 1.00 74.19 93 ARG A C 1
ATOM 696 O O . ARG A 1 93 ? -12.127 -2.771 29.737 1.00 74.19 93 ARG A O 1
ATOM 703 N N . ASN A 1 94 ? -11.624 -1.029 28.395 1.00 72.31 94 ASN A N 1
ATOM 704 C CA . ASN A 1 94 ? -12.487 -0.062 29.076 1.00 72.31 94 ASN A CA 1
ATOM 705 C C . ASN A 1 94 ? -13.956 -0.492 29.020 1.00 72.31 94 ASN A C 1
ATOM 707 O O . ASN A 1 94 ? -14.638 -0.492 30.039 1.00 72.31 94 ASN A O 1
ATOM 711 N N . ILE A 1 95 ? -14.421 -0.956 27.859 1.00 68.94 95 ILE A N 1
ATOM 712 C CA . ILE A 1 95 ? -15.790 -1.465 27.706 1.00 68.94 95 ILE A CA 1
ATOM 713 C C . ILE A 1 95 ? -16.001 -2.726 28.549 1.00 68.94 95 ILE A C 1
ATOM 715 O O . ILE A 1 95 ? -16.994 -2.828 29.261 1.00 68.94 95 ILE A O 1
ATOM 719 N N . ASN A 1 96 ? -15.056 -3.670 28.535 1.00 72.75 96 ASN A N 1
ATOM 720 C CA . ASN A 1 96 ? -15.160 -4.877 29.356 1.00 72.75 96 ASN A CA 1
ATOM 721 C C . ASN A 1 96 ? -15.146 -4.566 30.865 1.00 72.75 96 ASN A C 1
ATOM 723 O O . ASN A 1 96 ? -15.697 -5.322 31.665 1.00 72.75 96 ASN A O 1
ATOM 727 N N . GLN A 1 97 ? -14.518 -3.458 31.263 1.00 68.44 97 GLN A N 1
ATOM 728 C CA . GLN A 1 97 ? -14.578 -2.969 32.633 1.00 68.44 97 GLN A CA 1
ATOM 729 C C . GLN A 1 97 ? -15.974 -2.439 32.967 1.00 68.44 97 GLN A C 1
ATOM 731 O O . GLN A 1 97 ? -16.559 -2.913 33.931 1.00 68.44 97 GLN A O 1
ATOM 736 N N . ILE A 1 98 ? -16.552 -1.594 32.107 1.00 67.31 98 ILE A N 1
ATOM 737 C CA . ILE A 1 98 ? -17.929 -1.097 32.262 1.00 67.31 98 ILE A CA 1
ATOM 738 C C . ILE A 1 98 ? -18.923 -2.261 32.346 1.00 67.31 98 ILE A C 1
ATOM 740 O O . ILE A 1 98 ? -19.778 -2.288 33.222 1.00 67.31 98 ILE A O 1
ATOM 744 N N . VAL A 1 99 ? -18.781 -3.268 31.481 1.00 68.56 99 VAL A N 1
ATOM 745 C CA . VAL A 1 99 ? -19.629 -4.467 31.510 1.00 68.56 99 VAL A CA 1
ATOM 746 C C . VAL A 1 99 ? -19.483 -5.218 32.833 1.00 68.56 99 VAL A C 1
ATOM 748 O O . VAL A 1 99 ? -20.486 -5.667 33.380 1.00 68.56 99 VAL A O 1
ATOM 751 N N . ARG A 1 100 ? -18.264 -5.373 33.363 1.00 64.94 100 ARG A N 1
ATOM 752 C CA . ARG A 1 100 ? -18.052 -6.025 34.665 1.00 64.94 100 ARG A CA 1
ATOM 753 C C . ARG A 1 100 ? -18.617 -5.225 35.828 1.00 64.94 100 ARG A C 1
ATOM 755 O O . ARG A 1 100 ? -19.154 -5.837 36.744 1.00 64.94 100 ARG A O 1
ATOM 762 N N . ASP A 1 101 ? -18.501 -3.906 35.788 1.00 64.50 101 ASP A N 1
ATOM 763 C CA . ASP A 1 101 ? -19.022 -3.030 36.833 1.00 64.50 101 ASP A CA 1
ATOM 764 C C . ASP A 1 101 ? -20.561 -3.062 36.826 1.00 64.50 101 ASP A C 1
ATOM 766 O O . ASP A 1 101 ? -21.175 -3.269 37.867 1.00 64.50 101 ASP A O 1
ATOM 770 N N . VAL A 1 102 ? -21.186 -3.055 35.643 1.00 61.91 102 VAL A N 1
ATOM 771 C CA . VAL A 1 102 ? -22.642 -3.232 35.486 1.00 61.91 102 VAL A CA 1
ATOM 772 C C . VAL A 1 102 ? -23.114 -4.634 35.880 1.00 61.91 102 VAL A C 1
ATOM 774 O O . VAL A 1 102 ? -24.206 -4.766 36.408 1.00 61.91 102 VAL A O 1
ATOM 777 N N . HIS A 1 103 ? -22.330 -5.693 35.651 1.00 63.53 103 HIS A N 1
ATOM 778 C CA . HIS A 1 103 ? -22.678 -7.035 36.143 1.00 63.53 103 HIS A CA 1
ATOM 779 C C . HIS A 1 103 ? -22.478 -7.192 37.659 1.00 63.53 103 HIS A C 1
ATOM 781 O O . HIS A 1 103 ? -23.040 -8.116 38.247 1.00 63.53 103 HIS A O 1
ATOM 787 N N . ARG A 1 104 ? -21.657 -6.342 38.293 1.00 64.81 104 ARG A N 1
ATOM 788 C CA . ARG A 1 104 ? -21.496 -6.306 39.755 1.00 64.81 104 ARG A CA 1
ATOM 789 C C . ARG A 1 104 ? -22.677 -5.629 40.439 1.00 64.81 104 ARG A C 1
ATOM 791 O O . ARG A 1 104 ? -23.066 -6.078 41.515 1.00 64.81 104 ARG A O 1
ATOM 798 N N . ASP A 1 105 ? -23.257 -4.612 39.812 1.00 59.16 105 ASP A N 1
ATOM 799 C CA . ASP A 1 105 ? -24.525 -4.036 40.243 1.00 59.16 105 ASP A CA 1
ATOM 800 C C . ASP A 1 105 ? -25.665 -4.966 39.799 1.00 59.16 105 ASP A C 1
ATOM 802 O O . ASP A 1 105 ? -25.923 -5.154 38.617 1.00 59.16 105 ASP A O 1
ATOM 806 N N . ALA A 1 106 ? -26.338 -5.613 40.751 1.00 54.88 106 ALA A N 1
ATOM 807 C CA . ALA A 1 106 ? -27.228 -6.761 40.524 1.00 54.88 106 ALA A CA 1
ATOM 808 C C . ALA A 1 106 ? -28.472 -6.521 39.625 1.00 54.88 106 ALA A C 1
ATOM 810 O O . ALA A 1 106 ? -29.306 -7.418 39.489 1.00 54.88 106 ALA A O 1
ATOM 811 N N . ALA A 1 107 ? -28.615 -5.355 38.991 1.00 59.84 107 ALA A N 1
ATOM 812 C CA . ALA A 1 107 ? -29.611 -5.112 37.956 1.00 59.84 107 ALA A CA 1
ATOM 813 C C . ALA A 1 107 ? -29.086 -4.107 36.909 1.00 59.84 107 ALA A C 1
ATOM 815 O O . ALA A 1 107 ? -28.808 -2.959 37.266 1.00 59.84 107 ALA A O 1
ATOM 816 N N . PRO A 1 108 ? -29.004 -4.471 35.610 1.00 58.53 108 PRO A N 1
ATOM 817 C CA . PRO A 1 108 ? -28.794 -3.476 34.565 1.00 58.53 108 PRO A CA 1
ATOM 818 C C . PRO A 1 108 ? -29.967 -2.478 34.583 1.00 58.53 108 PRO A C 1
ATOM 820 O O . PRO A 1 108 ? -31.110 -2.905 34.787 1.00 58.53 108 PRO A O 1
ATOM 823 N N . PRO A 1 109 ? -29.733 -1.170 34.355 1.00 59.72 109 PRO A N 1
ATOM 824 C CA . PRO A 1 109 ? -30.814 -0.196 34.289 1.00 59.72 109 PRO A CA 1
ATOM 825 C C . PRO A 1 109 ? -31.852 -0.653 33.253 1.00 59.72 109 PRO A C 1
ATOM 827 O O . PRO A 1 109 ? -31.468 -1.008 32.132 1.00 59.72 109 PRO A O 1
ATOM 830 N N . PRO A 1 110 ? -33.149 -0.701 33.595 1.00 60.38 110 PRO A N 1
ATOM 831 C CA . PRO A 1 110 ? -34.162 -1.153 32.655 1.00 60.38 110 PRO A CA 1
ATOM 832 C C . PRO A 1 110 ? -34.246 -0.210 31.446 1.00 60.38 110 PRO A C 1
ATOM 834 O O . PRO A 1 110 ? -34.168 1.011 31.582 1.00 60.38 110 PRO A O 1
ATOM 837 N N . GLY A 1 111 ? -34.443 -0.788 30.258 1.00 68.06 111 GLY A N 1
ATOM 838 C CA . GLY A 1 111 ? -34.746 -0.047 29.033 1.00 68.06 111 GLY A CA 1
ATOM 839 C C . GLY A 1 111 ? -33.524 0.265 28.146 1.00 68.06 111 GLY A C 1
ATOM 840 O O . GLY A 1 111 ? -32.627 -0.574 28.045 1.00 68.06 111 GLY A O 1
ATOM 841 N N . PRO A 1 112 ? -33.466 1.448 27.496 1.00 61.97 112 PRO A N 1
ATOM 842 C CA . PRO A 1 112 ? -32.560 1.758 26.372 1.00 61.97 112 PRO A CA 1
ATOM 843 C C . PRO A 1 112 ? -31.070 1.538 26.651 1.00 61.97 112 PRO A C 1
ATOM 845 O O . PRO A 1 112 ? -30.270 1.336 25.741 1.00 61.97 112 PRO A O 1
ATOM 848 N N . VAL A 1 113 ? -30.693 1.592 27.926 1.00 67.50 113 VAL A N 1
ATOM 849 C CA . VAL A 1 113 ? -29.320 1.422 28.391 1.00 67.50 113 VAL A CA 1
ATOM 850 C C . VAL A 1 113 ? -28.839 -0.014 28.166 1.00 67.50 113 VAL A C 1
ATOM 852 O O . VAL A 1 113 ? -27.722 -0.212 27.698 1.00 67.50 113 VAL A O 1
ATOM 855 N N . ARG A 1 114 ? -29.686 -1.022 28.416 1.00 69.50 114 ARG A N 1
ATOM 856 C CA . ARG A 1 114 ? -29.351 -2.435 28.179 1.00 69.50 114 ARG A CA 1
ATOM 857 C C . ARG A 1 114 ? -29.141 -2.727 26.692 1.00 69.50 114 ARG A C 1
ATOM 859 O O . ARG A 1 114 ? -28.176 -3.399 26.343 1.00 69.50 114 ARG A O 1
ATOM 866 N N . ASP A 1 115 ? -29.995 -2.177 25.837 1.00 70.00 115 ASP A N 1
ATOM 867 C CA . ASP A 1 115 ? -29.912 -2.381 24.387 1.00 70.00 115 ASP A CA 1
ATOM 868 C C . ASP A 1 115 ? -28.670 -1.695 23.799 1.00 70.00 115 ASP A C 1
ATOM 870 O O . ASP A 1 115 ? -27.949 -2.285 22.992 1.00 70.00 115 ASP A O 1
ATOM 874 N N . ALA A 1 116 ? -28.346 -0.488 24.280 1.00 67.56 116 ALA A N 1
ATOM 875 C CA . ALA A 1 116 ? -27.103 0.197 23.935 1.00 67.56 116 ALA A CA 1
ATOM 876 C C . ALA A 1 116 ? -25.860 -0.611 24.356 1.00 67.56 116 ALA A C 1
ATOM 878 O O . ALA A 1 116 ? -24.871 -0.651 23.621 1.00 67.56 116 ALA A O 1
ATOM 879 N N . PHE A 1 117 ? -25.910 -1.303 25.500 1.00 69.81 117 PHE A N 1
ATOM 880 C CA . PHE A 1 117 ? -24.826 -2.182 25.945 1.00 69.81 117 PHE A CA 1
ATOM 881 C C . PHE A 1 117 ? -24.648 -3.410 25.055 1.00 69.81 117 PHE A C 1
ATOM 883 O O . PHE A 1 117 ? -23.513 -3.757 24.718 1.00 69.81 117 PHE A O 1
ATOM 890 N N . THR A 1 118 ? -25.739 -4.064 24.659 1.00 71.94 118 THR A N 1
ATOM 891 C CA . THR A 1 118 ? -25.673 -5.217 23.753 1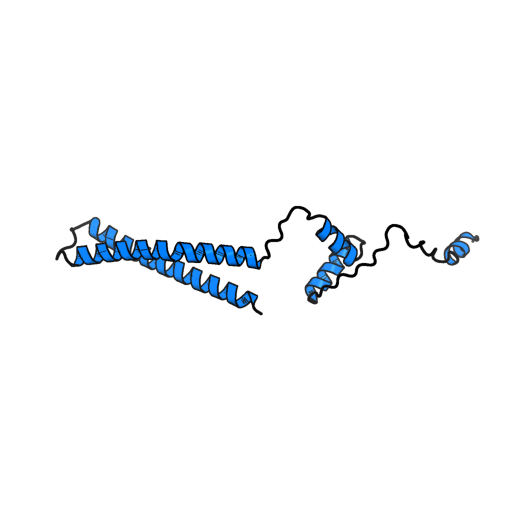.00 71.94 118 THR A CA 1
ATOM 892 C C . THR A 1 118 ? -25.112 -4.804 22.392 1.00 71.94 118 THR A C 1
ATOM 894 O O . THR A 1 118 ? -24.165 -5.429 21.915 1.00 71.94 118 THR A O 1
ATOM 897 N N . ALA A 1 119 ? -25.580 -3.683 21.835 1.00 71.81 119 ALA A N 1
ATOM 898 C CA . ALA A 1 119 ? -25.059 -3.136 20.583 1.00 71.81 119 ALA A CA 1
ATOM 899 C C . ALA A 1 119 ? -23.563 -2.775 20.670 1.00 71.81 119 ALA A C 1
ATOM 901 O O . ALA A 1 119 ? -22.794 -3.048 19.746 1.00 71.81 119 ALA A O 1
ATOM 902 N N . ALA A 1 120 ? -23.113 -2.213 21.797 1.00 72.88 120 ALA A N 1
ATOM 903 C CA . ALA A 1 120 ? -21.700 -1.908 22.018 1.00 72.88 120 ALA A CA 1
ATOM 904 C C . ALA A 1 120 ? -20.828 -3.176 22.104 1.00 72.88 120 ALA A C 1
ATOM 906 O O . ALA A 1 120 ? -19.708 -3.196 21.586 1.00 72.88 120 ALA A O 1
ATOM 907 N N . ALA A 1 121 ? -21.331 -4.244 22.730 1.00 72.88 121 ALA A N 1
ATOM 908 C CA . ALA A 1 121 ? -20.627 -5.520 22.825 1.00 72.88 121 ALA A CA 1
ATOM 909 C C . ALA A 1 121 ? -20.490 -6.208 21.454 1.00 72.88 121 ALA A C 1
ATOM 911 O O . ALA A 1 121 ? -19.412 -6.705 21.119 1.00 72.88 121 ALA A O 1
ATOM 912 N N . GLU A 1 122 ? -21.548 -6.189 20.642 1.00 74.38 122 GLU A N 1
ATOM 913 C CA . GLU A 1 122 ? -21.539 -6.730 19.278 1.00 74.38 122 GLU A CA 1
ATOM 914 C C . GLU A 1 122 ? -20.601 -5.943 18.358 1.00 74.38 122 GLU A C 1
ATOM 916 O O . GLU A 1 122 ? -19.783 -6.539 17.652 1.00 74.38 122 GLU A O 1
ATOM 921 N N . LEU A 1 123 ? -20.638 -4.608 18.429 1.00 76.50 123 LEU A N 1
ATOM 922 C CA . LEU A 1 123 ? -19.719 -3.749 17.686 1.00 76.50 123 LEU A CA 1
ATOM 923 C C . LEU A 1 123 ? -18.261 -4.042 18.062 1.00 76.50 123 LEU A C 1
ATOM 925 O O . LEU A 1 123 ? -17.399 -4.141 17.191 1.00 76.50 123 LEU A O 1
ATOM 929 N N . LEU A 1 124 ? -17.972 -4.242 19.349 1.00 74.00 124 LEU A N 1
ATOM 930 C CA . LEU A 1 124 ? -16.624 -4.567 19.809 1.00 74.00 124 LEU A CA 1
ATOM 931 C C . LEU A 1 124 ? -16.157 -5.947 19.327 1.00 74.00 124 LEU A C 1
ATOM 933 O O . LEU A 1 124 ? -14.989 -6.108 18.962 1.00 74.00 124 LEU A O 1
ATOM 937 N N . ALA A 1 125 ? -17.047 -6.941 19.319 1.00 74.88 125 ALA A N 1
ATOM 938 C CA . ALA A 1 125 ? -16.748 -8.254 18.762 1.00 74.88 125 ALA A CA 1
ATOM 939 C C . ALA A 1 125 ? -16.429 -8.146 17.262 1.00 74.88 125 ALA A C 1
ATOM 941 O O . ALA A 1 125 ? -15.404 -8.668 16.821 1.00 74.88 125 ALA A O 1
ATOM 942 N N . ALA A 1 126 ? -17.227 -7.383 16.509 1.00 73.56 126 ALA A N 1
ATOM 943 C CA . ALA A 1 126 ? -16.992 -7.123 15.092 1.00 73.56 126 ALA A CA 1
ATOM 944 C C . ALA A 1 126 ? -15.650 -6.413 14.847 1.00 73.56 126 ALA A C 1
ATOM 946 O O . ALA A 1 126 ? -14.875 -6.836 13.989 1.00 73.56 126 ALA A O 1
ATOM 947 N N . VAL A 1 127 ? -15.322 -5.396 15.650 1.00 79.38 127 VAL A N 1
ATOM 948 C CA . VAL A 1 127 ? -14.034 -4.687 15.583 1.00 79.38 127 VAL A CA 1
ATOM 949 C C . VAL A 1 127 ? -12.868 -5.633 15.884 1.00 79.38 127 VAL A C 1
ATOM 951 O O . VAL A 1 127 ? -11.880 -5.639 15.153 1.00 79.38 127 VAL A O 1
ATOM 954 N N . ARG A 1 128 ? -12.975 -6.488 16.908 1.00 75.94 128 ARG A N 1
ATOM 955 C CA . ARG A 1 128 ? -11.945 -7.497 17.216 1.00 75.94 128 ARG A CA 1
ATOM 956 C C . ARG A 1 128 ? -11.736 -8.477 16.067 1.00 75.94 128 ARG A C 1
ATOM 958 O O . ARG A 1 128 ? -10.592 -8.783 15.731 1.00 75.94 128 ARG A O 1
ATOM 965 N N . THR A 1 129 ? -12.815 -8.956 15.457 1.00 76.56 129 THR A N 1
ATOM 966 C CA . THR A 1 129 ? -12.744 -9.857 14.303 1.00 76.56 129 THR A CA 1
ATOM 967 C C . THR A 1 129 ? -12.126 -9.169 13.089 1.00 76.56 129 THR A C 1
ATOM 969 O O . THR A 1 129 ? -11.295 -9.780 12.413 1.00 76.56 129 THR A O 1
ATOM 972 N N . ALA A 1 130 ? -12.473 -7.903 12.840 1.00 75.69 130 ALA A N 1
ATOM 973 C CA . ALA A 1 130 ? -11.890 -7.103 11.768 1.00 75.69 130 ALA A CA 1
ATOM 974 C C . ALA A 1 130 ? -10.379 -6.930 11.969 1.00 75.69 130 ALA A C 1
ATOM 976 O O . ALA A 1 130 ? -9.609 -7.265 11.071 1.00 75.69 130 ALA A O 1
ATOM 977 N N . VAL A 1 131 ? -9.943 -6.533 13.169 1.00 79.12 131 VAL A N 1
ATOM 978 C CA . VAL A 1 131 ? -8.517 -6.415 13.514 1.00 79.12 131 VAL A CA 1
ATOM 979 C C . VAL A 1 131 ? -7.798 -7.749 13.317 1.00 79.12 131 VAL A C 1
ATOM 981 O O . VAL A 1 131 ? -6.829 -7.813 12.573 1.00 79.12 131 VAL A O 1
ATOM 984 N N . ALA A 1 132 ? -8.317 -8.856 13.853 1.00 76.75 132 ALA A N 1
ATOM 985 C CA . ALA A 1 132 ? -7.702 -10.171 13.655 1.00 76.75 132 ALA A CA 1
ATOM 986 C C . ALA A 1 132 ? -7.667 -10.619 12.176 1.00 76.75 132 ALA A C 1
ATOM 988 O O . ALA A 1 132 ? -6.833 -11.437 11.780 1.00 76.75 132 ALA A O 1
ATOM 989 N N . GLY A 1 133 ? -8.595 -10.142 11.341 1.00 75.44 133 GLY A N 1
ATOM 990 C CA . GLY A 1 133 ? -8.588 -10.359 9.891 1.00 75.44 133 GLY A CA 1
ATOM 991 C C . GLY A 1 133 ? -7.498 -9.559 9.179 1.00 75.44 133 GLY A C 1
ATOM 992 O O . GLY A 1 133 ? -6.799 -10.094 8.312 1.00 75.44 133 GLY A O 1
ATOM 993 N N . ILE A 1 134 ? -7.318 -8.307 9.586 1.00 79.00 134 ILE A N 1
ATOM 994 C CA . ILE A 1 134 ? -6.251 -7.434 9.106 1.00 79.00 134 ILE A CA 1
ATOM 995 C C . ILE A 1 134 ? -4.884 -8.020 9.502 1.00 79.00 134 ILE A C 1
ATOM 997 O O . ILE A 1 134 ? -4.039 -8.205 8.631 1.00 79.00 134 ILE A O 1
ATOM 1001 N N . ASP A 1 135 ? -4.704 -8.452 10.752 1.00 73.25 135 ASP A N 1
ATOM 1002 C CA . ASP A 1 135 ? -3.471 -9.077 11.255 1.00 73.25 135 ASP A CA 1
ATOM 1003 C C . ASP A 1 135 ? -3.053 -10.295 10.423 1.00 73.25 135 ASP A C 1
ATOM 1005 O O . ASP A 1 135 ? -1.907 -10.414 9.988 1.00 73.25 135 ASP A O 1
ATOM 1009 N N . ARG A 1 136 ? -4.007 -11.191 10.142 1.00 75.88 136 ARG A N 1
ATOM 1010 C CA . ARG A 1 136 ? -3.781 -12.376 9.301 1.00 75.88 136 ARG A CA 1
ATOM 1011 C C . ARG A 1 136 ? -3.433 -12.011 7.863 1.00 75.88 136 ARG A C 1
ATOM 1013 O O . ARG A 1 136 ? -2.719 -12.753 7.195 1.00 75.88 136 ARG A O 1
ATOM 1020 N N . THR A 1 137 ? -3.972 -10.911 7.352 1.00 75.06 137 THR A N 1
ATOM 1021 C CA . THR A 1 137 ? -3.694 -10.456 5.986 1.00 75.06 137 THR A CA 1
ATOM 1022 C C . THR A 1 137 ? -2.313 -9.818 5.908 1.00 75.06 137 THR A C 1
ATOM 1024 O O . THR A 1 137 ? -1.538 -10.201 5.039 1.00 75.06 137 THR A O 1
ATOM 1027 N N . ALA A 1 138 ? -1.952 -8.984 6.883 1.00 73.62 138 ALA A N 1
ATOM 1028 C CA . ALA A 1 138 ? -0.608 -8.437 7.033 1.00 73.62 138 ALA A CA 1
ATOM 1029 C C . ALA A 1 138 ? 0.453 -9.546 7.156 1.00 73.62 138 ALA A C 1
ATOM 1031 O O . ALA A 1 138 ? 1.436 -9.541 6.422 1.00 73.62 138 ALA A O 1
ATOM 1032 N N . MET A 1 139 ? 0.222 -10.563 7.997 1.00 70.06 139 MET A N 1
ATOM 1033 C CA . MET A 1 139 ? 1.141 -11.703 8.141 1.00 70.06 139 MET A CA 1
ATOM 1034 C C . MET A 1 139 ? 1.296 -12.522 6.854 1.00 70.06 139 MET A C 1
ATOM 1036 O O . MET A 1 139 ? 2.396 -12.975 6.547 1.00 70.06 139 MET A O 1
ATOM 1040 N N . ARG A 1 140 ? 0.214 -12.714 6.085 1.00 71.94 140 ARG A N 1
ATOM 1041 C CA . ARG A 1 140 ? 0.282 -13.397 4.782 1.00 71.94 140 ARG A CA 1
ATOM 1042 C C . ARG A 1 140 ? 1.095 -12.600 3.767 1.00 71.94 140 ARG A C 1
ATOM 1044 O O . ARG A 1 140 ? 1.906 -13.195 3.068 1.00 71.94 140 ARG A O 1
ATOM 1051 N N . LEU A 1 141 ? 0.909 -11.282 3.714 1.00 67.56 141 LEU A N 1
ATOM 1052 C CA . LEU A 1 141 ? 1.664 -10.405 2.817 1.00 67.56 141 LEU A CA 1
ATOM 1053 C C . LEU A 1 141 ? 3.156 -10.373 3.189 1.00 67.56 141 LEU A C 1
ATOM 1055 O O . LEU A 1 141 ? 3.999 -10.580 2.323 1.00 67.56 141 LEU A O 1
ATOM 1059 N N . ALA A 1 142 ? 3.481 -10.267 4.481 1.00 65.94 142 ALA A N 1
ATOM 1060 C CA . ALA A 1 142 ? 4.858 -10.354 4.978 1.00 65.94 142 ALA A CA 1
ATOM 1061 C C . ALA A 1 142 ? 5.502 -11.748 4.785 1.00 65.94 142 ALA A C 1
ATOM 1063 O O . ALA A 1 142 ? 6.723 -11.897 4.764 1.00 65.94 142 ALA A O 1
ATOM 1064 N N . GLY A 1 143 ? 4.696 -12.809 4.684 1.00 57.78 143 GLY A N 1
ATOM 1065 C CA . GLY A 1 143 ? 5.158 -14.161 4.356 1.00 57.78 143 GLY A CA 1
ATOM 1066 C C . GLY A 1 143 ? 5.404 -14.372 2.860 1.00 57.78 143 GLY A C 1
ATOM 1067 O O . GLY A 1 143 ? 6.355 -15.058 2.499 1.00 57.78 143 GLY A O 1
ATOM 1068 N N . ALA A 1 144 ? 4.578 -13.766 2.005 1.00 54.03 144 ALA A N 1
ATOM 1069 C CA . ALA A 1 144 ? 4.636 -13.921 0.553 1.00 54.03 144 ALA A CA 1
ATOM 1070 C C . ALA A 1 144 ? 5.821 -13.185 -0.101 1.00 54.03 144 ALA A C 1
ATOM 1072 O O . ALA A 1 144 ? 6.304 -13.642 -1.128 1.00 54.03 144 ALA A O 1
ATOM 1073 N N . GLY A 1 145 ? 6.329 -12.104 0.506 1.00 49.81 145 GLY A N 1
ATOM 1074 C CA . GLY A 1 145 ? 7.512 -11.372 0.018 1.00 49.81 145 GLY A CA 1
ATOM 1075 C C . GLY A 1 145 ? 8.865 -12.056 0.275 1.00 49.81 145 GLY A C 1
ATOM 1076 O O . GLY A 1 145 ? 9.901 -11.528 -0.112 1.00 49.81 145 GLY A O 1
ATOM 1077 N N . ARG A 1 146 ? 8.885 -13.224 0.938 1.00 45.66 146 ARG A N 1
ATOM 1078 C CA . ARG A 1 146 ? 10.110 -14.001 1.227 1.00 45.66 146 ARG A CA 1
ATOM 1079 C C . ARG A 1 146 ? 10.329 -15.204 0.292 1.00 45.66 146 ARG A C 1
ATOM 1081 O O . ARG A 1 146 ? 11.191 -16.030 0.591 1.00 45.66 146 ARG A O 1
ATOM 1088 N N . GLY A 1 147 ? 9.540 -15.327 -0.780 1.00 38.12 147 GLY A N 1
ATOM 1089 C CA . GLY A 1 147 ? 9.584 -16.427 -1.758 1.00 38.12 147 GLY A CA 1
ATOM 1090 C C . GLY A 1 147 ? 10.175 -16.030 -3.101 1.00 38.12 147 GLY A C 1
ATOM 1091 O O . GLY A 1 147 ? 9.897 -14.897 -3.545 1.00 38.12 147 GLY A O 1
#

Foldseek 3Di:
DDDPVVVVVPPDPDPPDPDPPDDPPDDDDDDDDPVVVVVLVVVCVVVVHDSVVVVCCVVVVPPDDPCCDPVNVLVVVVVVLVVCVVVLVVVVVVLVVVVVVCVVVVDRDPDPRVVVNVVVVVVSVVVVVVSVVVVVVSVVVVVVVVD

Sequence (147 aa):
MRATEIAALRRKPKRRQRDAANLKNAKITVRFNPDEAADLRRRAGELGVSVSALIARKALADEDSATVSCDGQLDAAIEELAALRPQVAGIGRNINQIVRDVHRDAAPPPGPVRDAFTAAAELLAAVRTAVAGIDRTAMRLAGAGRG

Secondary structure (DSSP, 8-state):
--THHHHHHT-----PPP-SSS-----------HHHHHHHHHHHHHTTS-HHHHHHHHHTT-SS-----HHHHHHHHHHHHHHHHHHHHHHHHHHHHHHHHHHHSSSPPTTHHHHHHHHHHHHHHHHHHHHHHHHHHHHHHHHHTT-